Protein AF-X1LI35-F1 (afdb_monomer)

Foldseek 3Di:
DLCVLVVQDPVNLVVCVVVVPPCSVVSVVCVVCVVVNVVVVVVVLVCVLVVLLVVLVVVLVVVCVVPVDDPVVSVVVSCVVSVLVSCVVVPPVVVVVVVVVVVVVVVD

InterPro domains:
  IPR002550 CNNM, transmembrane domain [PF01595] (1-92)
  IPR002550 CNNM, transmembrane domain [PS51846] (1-108)

Secondary structure (DSSP, 8-state):
-HHHHHHS-HHHHHHHHHTT-TTHHHHHHHHHSHHHHHHHHHHHHHHHHHHHHHHHHHHHHHHHHHHT--HHHHHHHHHHHHHHHHHHHH-TTHHHHHHHHHHHHTT-

Solvent-accessible surface area (backbone atoms only — not comparable to full-atom values): 6171 Å² total; per-residue (Å²): 112,64,67,69,68,66,67,55,50,76,66,57,46,52,51,33,45,76,67,68,41,88,62,27,70,55,54,52,59,50,64,72,45,48,70,64,48,50,50,51,52,53,50,51,53,51,50,50,54,54,49,53,50,54,56,46,52,55,54,49,53,55,50,33,69,74,66,71,48,65,64,70,63,52,53,54,52,44,52,54,52,50,52,49,51,49,46,48,74,73,30,81,66,44,57,62,48,50,55,50,51,53,53,57,63,75,70,110

Sequence (108 aa):
MEAAIFSLSRFRVKALISEDKKGARVIEKIKKKPGKTLAAILLANLLVNIGCSSVGALIIIQIIETYSLNTALSFAIEIVIMTSLLLIVGDIDFFPFFRYFFKMIKNK

Radius of gyration: 20.19 Å; Cα contacts (8 Å, |Δi|>4): 34; chains: 1; bounding box: 48×23×48 Å

pLDDT: mean 78.59, std 8.29, range [55.22, 89.5]

Structure (mmCIF, N/CA/C/O backbone):
data_AF-X1LI35-F1
#
_entry.id   AF-X1LI35-F1
#
loop_
_atom_site.group_PDB
_atom_site.id
_atom_site.type_symbol
_atom_site.label_atom_id
_atom_site.label_alt_id
_atom_site.label_comp_id
_atom_site.label_asym_id
_atom_site.label_entity_id
_atom_site.label_seq_id
_atom_site.pdbx_PDB_ins_code
_atom_site.Cartn_x
_atom_site.Cartn_y
_atom_site.Cartn_z
_atom_site.occupancy
_atom_site.B_iso_or_equiv
_atom_site.auth_seq_id
_atom_site.auth_comp_id
_atom_site.auth_asym_id
_atom_site.auth_atom_id
_atom_site.pdbx_PDB_model_num
ATOM 1 N N . MET A 1 1 ? -10.343 5.851 2.729 1.00 59.47 1 MET A N 1
ATOM 2 C CA . MET A 1 1 ? -10.652 4.872 3.807 1.00 59.47 1 MET A CA 1
ATOM 3 C C . MET A 1 1 ? -10.699 5.500 5.209 1.00 59.47 1 MET A C 1
ATOM 5 O O . MET A 1 1 ? -11.728 5.387 5.868 1.00 59.47 1 MET A O 1
ATOM 9 N N . GLU A 1 2 ? -9.654 6.203 5.668 1.00 59.81 2 GLU A N 1
ATOM 10 C CA . GLU A 1 2 ? -9.659 6.876 6.984 1.00 59.81 2 GLU A CA 1
ATOM 11 C C . GLU A 1 2 ? -10.765 7.930 7.105 1.00 59.81 2 GLU A C 1
ATOM 13 O O . GLU A 1 2 ? -11.578 7.852 8.021 1.00 59.81 2 GLU A O 1
ATOM 18 N N . ALA A 1 3 ? -10.883 8.858 6.152 1.00 63.28 3 ALA A N 1
ATOM 19 C CA . ALA A 1 3 ? -11.892 9.921 6.212 1.00 63.28 3 ALA A CA 1
ATOM 20 C C . ALA A 1 3 ? -13.332 9.397 6.405 1.00 63.28 3 ALA A C 1
ATOM 22 O O . ALA A 1 3 ? -14.106 9.983 7.155 1.00 63.28 3 ALA A O 1
ATOM 23 N N . ALA A 1 4 ? -13.693 8.253 5.817 1.00 64.12 4 ALA A N 1
ATOM 24 C CA . ALA A 1 4 ? -15.013 7.641 5.996 1.00 64.12 4 ALA A CA 1
ATOM 25 C C . ALA A 1 4 ? -15.230 7.089 7.422 1.00 64.12 4 ALA A C 1
ATOM 27 O O . ALA A 1 4 ? -16.298 7.260 8.006 1.00 64.12 4 ALA A O 1
ATOM 28 N N . ILE A 1 5 ? -14.205 6.471 8.018 1.00 67.06 5 ILE A N 1
ATOM 29 C CA . ILE A 1 5 ? -14.259 5.930 9.388 1.00 67.06 5 ILE A CA 1
ATOM 30 C C . ILE A 1 5 ? -14.219 7.065 10.427 1.00 67.06 5 ILE A C 1
ATOM 32 O O . ILE A 1 5 ? -14.911 7.014 11.450 1.00 67.06 5 ILE A O 1
ATOM 36 N N . PHE A 1 6 ? -13.432 8.108 10.154 1.00 74.00 6 PHE A N 1
ATOM 37 C CA . PHE A 1 6 ? -13.196 9.234 11.055 1.00 74.00 6 PHE A CA 1
ATOM 38 C C . PHE A 1 6 ? -14.241 10.361 10.937 1.00 74.00 6 PHE A C 1
ATOM 40 O O . PHE A 1 6 ? -14.440 11.075 11.917 1.00 74.00 6 PHE A O 1
ATOM 47 N N . SER A 1 7 ? -14.970 10.479 9.817 1.00 76.62 7 SER A N 1
ATOM 48 C CA . SER A 1 7 ? -16.061 11.465 9.636 1.00 76.62 7 SER A CA 1
ATOM 49 C C . SER A 1 7 ? -17.358 11.111 10.370 1.00 76.62 7 SER A C 1
ATOM 51 O O . SER A 1 7 ? -18.194 11.980 10.621 1.00 76.62 7 SER A O 1
ATOM 53 N N . LEU A 1 8 ? -17.545 9.849 10.770 1.00 75.81 8 LEU A N 1
ATOM 54 C CA . LEU A 1 8 ? -18.666 9.456 11.624 1.00 75.81 8 LEU A CA 1
ATOM 55 C C . LEU A 1 8 ? -18.581 10.202 12.967 1.00 75.81 8 LEU A C 1
ATOM 57 O O . LEU A 1 8 ? -17.531 10.226 13.604 1.00 75.81 8 LEU A O 1
ATOM 61 N N . SER A 1 9 ? -19.682 10.754 13.481 1.00 78.31 9 SER A N 1
ATOM 62 C CA . SER A 1 9 ? -19.704 11.328 14.838 1.00 78.31 9 SER A CA 1
ATOM 63 C C . SER A 1 9 ? -19.763 10.219 15.903 1.00 78.31 9 SER A C 1
ATOM 65 O O . SER A 1 9 ? -20.147 9.082 15.618 1.00 78.31 9 SER A O 1
ATOM 67 N N . ARG A 1 10 ? -19.367 10.495 17.157 1.00 76.12 10 ARG A N 1
ATOM 68 C CA . ARG A 1 10 ? -19.514 9.508 18.256 1.00 76.12 10 ARG A CA 1
ATOM 69 C C . ARG A 1 10 ? -20.983 9.128 18.487 1.00 76.12 10 ARG A C 1
ATOM 71 O O . ARG A 1 10 ? -21.271 7.979 18.804 1.00 76.12 10 ARG A O 1
ATOM 78 N N . PHE A 1 11 ? -21.892 10.078 18.268 1.00 79.94 11 PHE A N 1
ATOM 79 C CA . PHE A 1 11 ? -23.337 9.892 18.393 1.00 79.94 11 PHE A CA 1
ATOM 80 C C . PHE A 1 11 ? -23.879 8.915 17.343 1.00 79.94 11 PHE A C 1
ATOM 82 O O . PHE A 1 11 ? -24.609 7.987 17.675 1.00 79.94 11 PHE A O 1
ATOM 89 N N . ARG A 1 12 ? -23.430 9.054 16.089 1.00 81.56 12 ARG A N 1
ATOM 90 C CA . ARG A 1 12 ? -23.827 8.173 14.983 1.00 81.56 12 ARG A CA 1
ATOM 91 C C . ARG A 1 12 ? -23.315 6.742 15.162 1.00 81.56 12 ARG A C 1
ATOM 93 O O . ARG A 1 12 ? -24.015 5.800 14.823 1.00 81.56 12 ARG A O 1
ATOM 100 N N . VAL A 1 13 ? -22.135 6.569 15.762 1.00 82.75 13 VAL A N 1
ATOM 101 C CA . VAL A 1 13 ? -21.617 5.234 16.116 1.00 82.75 13 VAL A CA 1
ATOM 102 C C . VAL A 1 13 ? -22.443 4.587 17.230 1.00 82.75 13 VAL A C 1
ATOM 104 O O . VAL A 1 13 ? -22.765 3.412 17.116 1.00 82.75 13 VAL A O 1
ATOM 107 N N . LYS A 1 14 ? -22.852 5.340 18.261 1.00 82.94 14 LYS A N 1
ATOM 108 C CA . LYS A 1 14 ? -23.768 4.821 19.293 1.00 82.94 14 LYS A CA 1
ATOM 109 C C . LYS A 1 14 ? -25.129 4.418 18.717 1.00 82.94 14 LYS A C 1
ATOM 111 O O . LYS A 1 14 ? -25.615 3.351 19.070 1.00 82.94 14 LYS A O 1
ATOM 116 N N . ALA A 1 15 ? -25.688 5.214 17.803 1.00 86.00 15 ALA A N 1
ATOM 117 C CA . ALA A 1 15 ? -26.933 4.880 17.107 1.00 86.00 15 ALA A CA 1
ATOM 118 C C . ALA A 1 15 ? -26.814 3.569 16.300 1.00 86.00 15 ALA A C 1
ATOM 120 O O . ALA A 1 15 ? -27.671 2.696 16.385 1.00 86.00 15 ALA A O 1
ATOM 121 N N . LEU A 1 16 ? -25.694 3.370 15.596 1.00 84.50 16 LEU A N 1
ATOM 122 C CA . LEU A 1 16 ? -25.421 2.130 14.857 1.00 84.50 16 LEU A CA 1
ATOM 123 C C . LEU A 1 16 ? -25.284 0.898 15.770 1.00 84.50 16 LEU A C 1
ATOM 125 O O . LEU A 1 16 ? -25.614 -0.209 15.348 1.00 84.50 16 LEU A O 1
ATOM 129 N N . ILE A 1 17 ? -24.798 1.072 17.005 1.00 85.88 17 ILE A N 1
ATOM 130 C CA . ILE A 1 17 ? -24.749 -0.004 18.009 1.00 85.88 17 ILE A CA 1
ATOM 131 C C . ILE A 1 17 ? -26.158 -0.325 18.515 1.00 85.88 17 ILE A C 1
ATOM 133 O O . ILE A 1 17 ? -26.484 -1.500 18.650 1.00 85.88 17 ILE A O 1
ATOM 137 N N . SER A 1 18 ? -26.996 0.688 18.773 1.00 85.25 18 SER A N 1
ATOM 138 C CA . SER A 1 18 ? -28.385 0.469 19.208 1.00 85.25 18 SER A CA 1
ATOM 139 C C . SER A 1 18 ? -29.268 -0.153 18.126 1.00 85.25 18 SER A C 1
ATOM 141 O O . SER A 1 18 ? -30.199 -0.876 18.449 1.00 85.25 18 SER A O 1
ATOM 143 N N . GLU A 1 19 ? -28.958 0.081 16.850 1.00 88.50 19 GLU A N 1
ATOM 144 C CA . GLU A 1 19 ? -29.618 -0.565 15.706 1.00 88.50 19 GLU A CA 1
ATOM 145 C C . GLU A 1 19 ? -29.078 -1.982 15.403 1.00 88.50 19 GLU A C 1
ATOM 147 O O . GLU A 1 19 ? -29.410 -2.556 14.366 1.00 88.50 19 GLU A O 1
ATOM 152 N N . ASP A 1 20 ? -28.197 -2.519 16.260 1.00 83.31 20 ASP A N 1
ATOM 153 C CA . ASP A 1 20 ? -27.493 -3.808 16.125 1.00 83.31 20 ASP A CA 1
ATOM 154 C C . ASP A 1 20 ? -26.902 -4.051 14.720 1.00 83.31 20 ASP A C 1
ATOM 156 O O . ASP A 1 20 ? -26.866 -5.160 14.176 1.00 83.31 20 ASP A O 1
ATOM 160 N N . LYS A 1 21 ? -26.408 -2.973 14.093 1.00 84.56 21 LYS A N 1
ATOM 161 C CA . LYS A 1 21 ? -25.812 -3.035 12.757 1.00 84.56 21 LYS A CA 1
ATOM 162 C C . LYS A 1 21 ? -24.485 -3.790 12.815 1.00 84.56 21 LYS A C 1
ATOM 164 O O . LYS A 1 21 ? -23.592 -3.485 13.616 1.00 84.56 21 LYS A O 1
ATOM 169 N N . LYS A 1 22 ? -24.311 -4.749 11.899 1.00 78.38 22 LYS A N 1
ATOM 170 C CA . LYS A 1 22 ? -23.063 -5.513 11.751 1.00 78.38 22 LYS A CA 1
ATOM 171 C C . LYS A 1 22 ? -21.868 -4.563 11.606 1.00 78.38 22 LYS A C 1
ATOM 173 O O . LYS A 1 22 ? -21.891 -3.638 10.802 1.00 78.38 22 LYS A O 1
ATOM 178 N N . GLY A 1 23 ? -20.822 -4.792 12.401 1.00 78.56 23 GLY A N 1
ATOM 179 C CA . GLY A 1 23 ? -19.599 -3.980 12.391 1.00 78.56 23 GLY A CA 1
ATOM 180 C C . GLY A 1 23 ? -19.626 -2.724 13.275 1.00 78.56 23 GLY A C 1
ATOM 181 O O . GLY A 1 23 ? -18.566 -2.142 13.502 1.00 78.56 23 GLY A O 1
ATOM 182 N N . ALA A 1 24 ? -20.765 -2.338 13.868 1.00 82.31 24 ALA A N 1
ATOM 183 C CA . ALA A 1 24 ? -20.855 -1.138 14.713 1.00 82.31 24 ALA A CA 1
ATOM 184 C C . ALA A 1 24 ? -19.912 -1.182 15.935 1.00 82.31 24 ALA A C 1
ATOM 186 O O . ALA A 1 24 ? -19.219 -0.207 16.231 1.00 82.31 24 ALA A O 1
ATOM 187 N N . ARG A 1 25 ? -19.789 -2.349 16.587 1.00 81.25 25 ARG A N 1
ATOM 188 C CA . ARG A 1 25 ? -18.848 -2.569 17.709 1.00 81.25 25 ARG A CA 1
ATOM 189 C C . ARG A 1 25 ? -17.374 -2.510 17.283 1.00 81.25 25 ARG A C 1
ATOM 191 O O . ARG A 1 25 ? -16.506 -2.179 18.088 1.00 81.25 25 ARG A O 1
ATOM 198 N N . VAL A 1 26 ? -17.072 -2.827 16.022 1.00 83.50 26 VAL A N 1
ATOM 199 C CA . VAL A 1 26 ? -15.708 -2.751 15.470 1.00 83.50 26 VAL A CA 1
ATOM 200 C C . VAL A 1 26 ? -15.318 -1.290 15.252 1.00 83.50 26 VAL A C 1
ATOM 202 O O . VAL A 1 26 ? -14.243 -0.871 15.681 1.00 83.50 26 VAL A O 1
ATOM 205 N N . ILE A 1 27 ? -16.225 -0.490 14.680 1.00 82.56 27 ILE A N 1
ATOM 206 C CA . ILE A 1 27 ? -16.035 0.956 14.486 1.00 82.56 27 ILE A CA 1
ATOM 207 C C . ILE A 1 27 ? -15.844 1.666 15.835 1.00 82.56 27 ILE A C 1
ATOM 209 O O . ILE A 1 27 ? -14.981 2.536 15.964 1.00 82.56 27 ILE A O 1
ATOM 213 N N . GLU A 1 28 ? -16.594 1.271 16.866 1.00 84.56 28 GLU A N 1
ATOM 214 C CA . GLU A 1 28 ? -16.423 1.797 18.223 1.00 84.56 28 GLU A CA 1
ATOM 215 C C . GLU A 1 28 ? -15.021 1.518 18.785 1.00 84.56 28 GLU A C 1
ATOM 217 O O . GLU A 1 28 ? -14.363 2.433 19.289 1.00 84.56 28 GLU A O 1
ATOM 222 N N . LYS A 1 29 ? -14.526 0.278 18.654 1.00 82.88 29 LYS A N 1
ATOM 223 C CA . LYS A 1 29 ? -13.166 -0.091 19.080 1.00 82.88 29 LYS A CA 1
ATOM 224 C C . LYS A 1 29 ? -12.094 0.711 18.342 1.00 82.88 29 LYS A C 1
ATOM 226 O O . LYS A 1 29 ? -11.174 1.205 18.992 1.00 82.88 29 LYS A O 1
ATOM 231 N N . ILE A 1 30 ? -12.236 0.879 17.027 1.00 81.94 30 ILE A N 1
ATOM 232 C CA . ILE A 1 30 ? -11.314 1.661 16.187 1.00 81.94 30 ILE A CA 1
ATOM 233 C C . ILE A 1 30 ? -11.261 3.125 16.651 1.00 81.94 30 ILE A C 1
ATOM 235 O O . ILE A 1 30 ? -10.185 3.687 16.858 1.00 81.94 30 ILE A O 1
ATOM 239 N N . LYS A 1 31 ? -12.416 3.738 16.931 1.00 79.50 31 LYS A N 1
ATOM 240 C CA . LYS A 1 31 ? -12.490 5.141 17.377 1.00 79.50 31 LYS A CA 1
ATOM 241 C C . LYS A 1 31 ? -12.098 5.368 18.833 1.00 79.50 31 LYS A C 1
ATOM 243 O O . LYS A 1 31 ? -11.951 6.517 19.242 1.00 79.50 31 LYS A O 1
ATOM 248 N N . LYS A 1 32 ? -11.917 4.308 19.626 1.00 83.75 32 LYS A N 1
ATOM 249 C CA . LYS A 1 32 ? -11.482 4.410 21.026 1.00 83.75 32 LYS A CA 1
ATOM 250 C C . LYS A 1 32 ? -10.004 4.802 21.144 1.00 83.75 32 LYS A C 1
ATOM 252 O O . LYS A 1 32 ? -9.621 5.408 22.141 1.00 83.75 32 LYS A O 1
ATOM 257 N N . LYS A 1 33 ? -9.177 4.471 20.141 1.00 81.56 33 LYS A N 1
ATOM 258 C CA . LYS A 1 33 ? -7.740 4.812 20.074 1.00 81.56 33 LYS A CA 1
ATOM 259 C C . LYS A 1 33 ? -7.349 5.298 18.666 1.00 81.56 33 LYS A C 1
ATOM 261 O O . LYS A 1 33 ? -6.514 4.670 18.015 1.00 81.56 33 LYS A O 1
ATOM 266 N N . PRO A 1 34 ? -7.910 6.436 18.222 1.00 76.88 34 PRO A N 1
ATOM 267 C CA . PRO A 1 34 ? -7.810 6.913 16.845 1.00 76.88 34 PRO A CA 1
ATOM 268 C C . PRO A 1 34 ? -6.360 7.066 16.369 1.00 76.88 34 PRO A C 1
ATOM 270 O O . PRO A 1 34 ? -6.027 6.593 15.292 1.00 76.88 34 PRO A O 1
ATOM 273 N N . GLY A 1 35 ? -5.474 7.626 17.203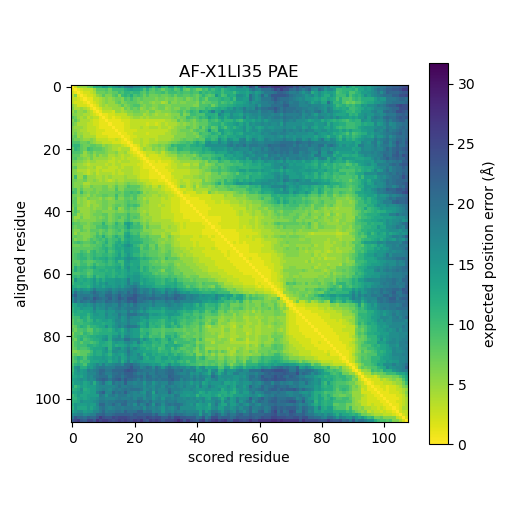 1.00 82.31 35 GLY A N 1
ATOM 274 C CA . GLY A 1 35 ? -4.068 7.832 16.838 1.00 82.31 35 GLY A CA 1
ATOM 275 C C . GLY A 1 35 ? -3.278 6.539 16.614 1.00 82.31 35 GLY A C 1
ATOM 276 O O . GLY A 1 35 ? -2.456 6.478 15.708 1.00 82.31 35 GLY A O 1
ATOM 277 N N . LYS A 1 36 ? -3.557 5.474 17.382 1.00 84.00 36 LYS A N 1
ATOM 278 C CA . LYS A 1 36 ? -2.886 4.177 17.183 1.00 84.00 36 LYS A CA 1
ATOM 279 C C . LYS A 1 36 ? -3.376 3.482 15.918 1.00 84.00 36 LYS A C 1
ATOM 281 O O . LYS A 1 36 ? -2.586 2.845 15.234 1.00 84.00 36 LYS A O 1
ATOM 286 N N . THR A 1 37 ? -4.665 3.604 15.612 1.00 83.56 37 THR A N 1
ATOM 287 C CA . THR A 1 37 ? -5.227 3.032 14.386 1.00 83.56 37 THR A CA 1
ATOM 288 C C . THR A 1 37 ? -4.754 3.782 13.147 1.00 83.56 37 THR A 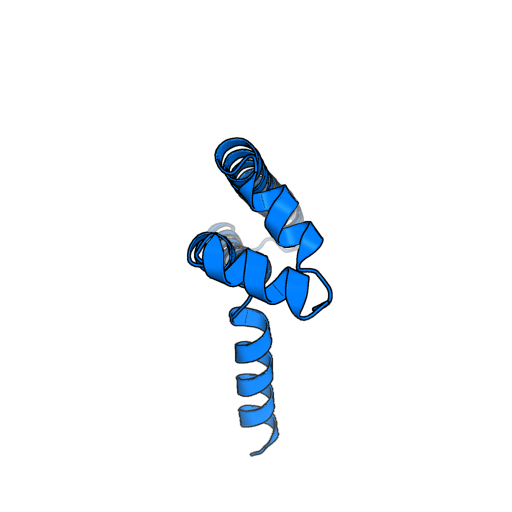C 1
ATOM 290 O O . THR A 1 37 ? -4.357 3.131 12.190 1.00 83.56 37 THR A O 1
ATOM 293 N N . LEU A 1 38 ? -4.718 5.117 13.195 1.00 82.44 38 LEU A N 1
ATOM 294 C CA . LEU A 1 38 ? -4.181 5.952 12.120 1.00 82.44 38 LEU A CA 1
ATOM 295 C C . LEU A 1 38 ? -2.718 5.591 11.829 1.00 82.44 38 LEU A C 1
ATOM 297 O O . LEU A 1 38 ? -2.354 5.281 10.703 1.00 82.44 38 LEU A O 1
ATOM 301 N N . ALA A 1 39 ? -1.888 5.518 12.875 1.00 84.44 39 ALA A N 1
ATOM 302 C CA . ALA A 1 39 ? -0.491 5.117 12.739 1.00 84.44 39 ALA A CA 1
ATOM 303 C C . ALA A 1 39 ? -0.342 3.718 12.116 1.00 84.44 39 ALA A C 1
ATOM 305 O O . ALA A 1 39 ? 0.503 3.523 11.251 1.00 84.44 39 ALA A O 1
ATOM 306 N N . ALA A 1 40 ? -1.177 2.752 12.512 1.00 86.25 40 ALA A N 1
ATOM 307 C CA . ALA A 1 40 ? -1.153 1.409 11.937 1.00 86.25 40 ALA A CA 1
ATOM 308 C C . ALA A 1 40 ? -1.569 1.386 10.455 1.00 86.25 40 ALA A C 1
ATOM 310 O O . ALA A 1 40 ? -0.938 0.688 9.666 1.00 86.25 40 ALA A O 1
ATOM 311 N N . ILE A 1 41 ? -2.595 2.154 10.068 1.00 83.62 41 ILE A N 1
ATOM 312 C CA . ILE A 1 41 ? -3.039 2.269 8.669 1.00 83.62 41 ILE A CA 1
ATOM 313 C C . ILE A 1 41 ? -1.950 2.931 7.819 1.00 83.62 41 ILE A C 1
ATOM 315 O O . ILE A 1 41 ? -1.610 2.415 6.756 1.00 83.62 41 ILE A O 1
ATOM 319 N N . LEU A 1 42 ? -1.359 4.026 8.303 1.00 82.38 42 LEU A N 1
ATOM 320 C CA . LEU A 1 42 ? -0.268 4.726 7.622 1.00 82.38 42 LEU A CA 1
ATOM 321 C C . LEU A 1 42 ? 0.968 3.834 7.455 1.00 82.38 42 LEU A C 1
ATOM 323 O O . LEU A 1 42 ? 1.546 3.789 6.372 1.00 82.38 42 LEU A O 1
ATOM 327 N N . LEU A 1 43 ? 1.342 3.083 8.495 1.00 87.25 43 LEU A N 1
ATOM 328 C CA . LEU A 1 43 ? 2.439 2.115 8.427 1.00 87.25 43 LEU A CA 1
ATOM 329 C C . LEU A 1 43 ? 2.149 0.994 7.427 1.00 87.25 43 LEU A C 1
ATOM 331 O O . LEU A 1 43 ? 3.025 0.646 6.643 1.00 87.25 43 LEU A O 1
ATOM 335 N N . ALA A 1 44 ? 0.932 0.448 7.425 1.00 85.19 44 ALA A N 1
ATOM 336 C CA . ALA A 1 44 ? 0.540 -0.582 6.470 1.00 85.19 44 ALA A CA 1
ATOM 337 C C . ALA A 1 44 ? 0.588 -0.060 5.026 1.00 85.19 44 ALA A C 1
ATOM 339 O O . ALA A 1 44 ? 1.126 -0.737 4.154 1.00 85.19 44 ALA A O 1
ATOM 340 N N . ASN A 1 45 ? 0.099 1.158 4.785 1.00 80.81 45 ASN A N 1
ATOM 341 C CA . ASN A 1 45 ? 0.141 1.790 3.467 1.00 80.81 45 ASN A CA 1
ATOM 342 C C . ASN A 1 45 ? 1.584 2.024 2.995 1.00 80.81 45 ASN A C 1
ATOM 344 O O . ASN A 1 45 ? 1.929 1.738 1.852 1.00 80.81 45 ASN A O 1
ATOM 348 N N . LEU A 1 46 ? 2.454 2.485 3.898 1.00 86.12 46 LEU A N 1
ATOM 349 C CA . LEU A 1 46 ? 3.870 2.671 3.599 1.00 86.12 46 LEU A CA 1
ATOM 350 C C . LEU A 1 46 ? 4.563 1.339 3.273 1.00 86.12 46 LEU A C 1
ATOM 352 O O . LEU A 1 46 ? 5.277 1.248 2.277 1.00 86.12 46 LEU A O 1
ATOM 356 N N . LEU A 1 47 ? 4.336 0.305 4.089 1.00 89.25 47 LEU A N 1
ATOM 357 C CA . LEU A 1 47 ? 4.938 -1.017 3.903 1.00 89.25 47 LEU A CA 1
ATOM 358 C C . LEU A 1 47 ? 4.513 -1.663 2.585 1.00 89.25 47 LEU A C 1
ATOM 360 O O . LEU A 1 47 ? 5.365 -2.173 1.862 1.00 89.25 47 LEU A O 1
ATOM 364 N N . VAL A 1 48 ? 3.219 -1.624 2.258 1.00 85.12 48 VAL A N 1
ATOM 365 C CA . VAL A 1 48 ? 2.707 -2.177 0.998 1.00 85.12 48 VAL A CA 1
ATOM 366 C C . VAL A 1 48 ? 3.284 -1.416 -0.197 1.00 85.12 48 VAL A C 1
ATOM 368 O O . VAL A 1 48 ? 3.775 -2.055 -1.123 1.00 85.12 48 VAL A O 1
ATOM 371 N N . ASN A 1 49 ? 3.322 -0.078 -0.157 1.00 84.38 49 ASN A N 1
ATOM 372 C CA . ASN A 1 49 ? 3.873 0.725 -1.254 1.00 84.38 49 ASN A CA 1
ATOM 373 C C . ASN A 1 49 ? 5.348 0.407 -1.525 1.00 84.38 49 ASN A C 1
ATOM 375 O O . ASN A 1 49 ? 5.727 0.160 -2.672 1.00 84.38 49 ASN A O 1
ATOM 379 N N . ILE A 1 50 ? 6.181 0.374 -0.481 1.00 88.56 50 ILE A N 1
ATOM 380 C CA . ILE A 1 50 ? 7.612 0.060 -0.619 1.00 88.56 50 ILE A CA 1
ATOM 381 C C . ILE A 1 50 ? 7.802 -1.402 -1.044 1.00 88.56 50 ILE A C 1
ATOM 383 O O . ILE A 1 50 ? 8.630 -1.698 -1.907 1.00 88.56 50 ILE A O 1
ATOM 387 N N . GLY A 1 51 ? 7.020 -2.321 -0.475 1.00 89.50 51 GLY A N 1
ATOM 388 C CA . GLY A 1 51 ? 7.084 -3.744 -0.795 1.00 89.50 51 GLY A CA 1
ATOM 389 C C . GLY A 1 51 ? 6.755 -4.019 -2.261 1.00 89.50 51 GLY A C 1
ATOM 390 O O . GLY A 1 51 ? 7.563 -4.607 -2.972 1.00 89.50 51 GLY A O 1
ATOM 391 N N . CYS A 1 52 ? 5.611 -3.534 -2.744 1.00 85.81 52 CYS A N 1
ATOM 392 C CA . CYS A 1 52 ? 5.219 -3.690 -4.144 1.00 85.81 52 CYS A CA 1
ATOM 393 C C . CYS A 1 52 ? 6.213 -3.027 -5.104 1.00 85.81 52 CYS A C 1
ATOM 395 O O . CYS A 1 52 ? 6.563 -3.642 -6.107 1.00 85.81 52 CYS A O 1
ATOM 397 N N . SER A 1 53 ? 6.708 -1.827 -4.784 1.00 85.56 53 SER A N 1
ATOM 398 C CA . SER A 1 53 ? 7.658 -1.123 -5.657 1.00 85.56 53 SER A CA 1
ATOM 399 C C . SER A 1 53 ? 9.009 -1.839 -5.730 1.00 85.56 53 SER A C 1
ATOM 401 O O . SER A 1 53 ? 9.563 -1.999 -6.808 1.00 85.56 53 SER A O 1
ATOM 403 N N . SER A 1 54 ? 9.531 -2.329 -4.602 1.00 89.31 54 SER A N 1
ATOM 404 C CA . SER A 1 54 ? 10.811 -3.053 -4.584 1.00 89.31 54 SER A CA 1
ATOM 405 C C . SER A 1 54 ? 10.729 -4.402 -5.299 1.00 89.31 54 SER A C 1
ATOM 407 O O . SER A 1 54 ? 11.617 -4.736 -6.080 1.00 89.31 54 SER A O 1
ATOM 409 N N . VAL A 1 55 ? 9.651 -5.163 -5.086 1.00 89.44 55 VAL A N 1
ATOM 410 C CA . VAL A 1 55 ? 9.420 -6.427 -5.801 1.00 89.44 55 VAL A CA 1
ATOM 411 C C . VAL A 1 55 ? 9.204 -6.175 -7.294 1.00 89.44 55 VAL A C 1
ATOM 413 O O . VAL A 1 55 ? 9.756 -6.898 -8.120 1.00 89.44 55 VAL A O 1
ATOM 416 N N . GLY A 1 56 ? 8.449 -5.131 -7.643 1.00 86.19 56 GLY A N 1
ATOM 417 C CA . GLY A 1 56 ? 8.252 -4.679 -9.017 1.00 86.19 56 GLY A CA 1
ATOM 418 C C . GLY A 1 56 ? 9.562 -4.406 -9.738 1.00 86.19 56 GLY A C 1
ATOM 419 O O . GLY A 1 56 ? 9.823 -5.011 -10.778 1.00 86.19 56 GLY A O 1
ATOM 420 N N . ALA A 1 57 ? 10.416 -3.588 -9.127 1.00 85.25 57 ALA A N 1
ATOM 421 C CA . ALA A 1 57 ? 11.713 -3.234 -9.681 1.00 85.25 57 ALA A CA 1
ATOM 422 C C . ALA A 1 57 ? 12.581 -4.474 -9.935 1.00 85.25 57 ALA A C 1
ATOM 424 O O . ALA A 1 57 ? 13.164 -4.611 -11.009 1.00 85.25 57 ALA A O 1
ATOM 425 N N . LEU A 1 58 ? 12.622 -5.424 -8.991 1.00 88.56 58 LEU A N 1
ATOM 426 C CA . LEU A 1 58 ? 13.379 -6.672 -9.156 1.00 88.56 58 LEU A CA 1
ATOM 427 C C . LEU A 1 58 ? 12.879 -7.510 -10.340 1.00 88.56 58 LEU A C 1
ATOM 429 O O . LEU A 1 58 ? 13.689 -8.050 -11.092 1.00 88.56 58 LEU A O 1
ATOM 433 N N . ILE A 1 59 ? 11.560 -7.602 -10.525 1.00 87.19 59 ILE A N 1
ATOM 434 C CA . ILE A 1 59 ? 10.961 -8.328 -11.652 1.00 87.19 59 ILE A CA 1
ATOM 435 C C . ILE A 1 59 ? 11.309 -7.639 -12.977 1.00 87.19 5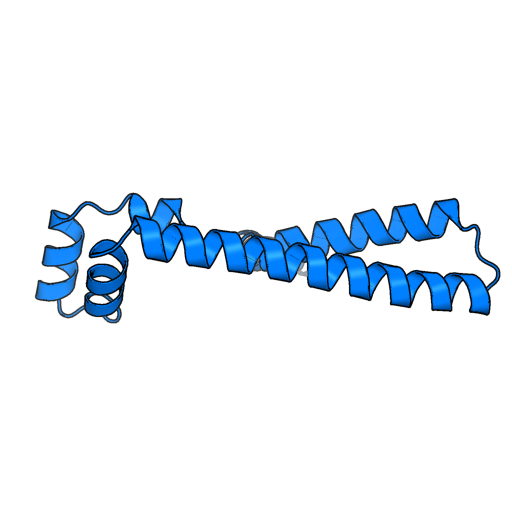9 ILE A C 1
ATOM 437 O O . ILE A 1 59 ? 11.698 -8.308 -13.934 1.00 87.19 59 ILE A O 1
ATOM 441 N N . ILE A 1 60 ? 11.209 -6.308 -13.045 1.00 81.81 60 ILE A N 1
ATOM 442 C CA . ILE A 1 60 ? 11.540 -5.555 -14.261 1.00 81.81 60 ILE A CA 1
ATOM 443 C C . ILE A 1 60 ? 13.016 -5.694 -14.627 1.00 81.81 60 ILE A C 1
ATOM 445 O O . ILE A 1 60 ? 13.312 -5.904 -15.801 1.00 81.81 60 ILE A O 1
ATOM 449 N N . ILE A 1 61 ? 13.933 -5.634 -13.658 1.00 84.25 61 ILE A N 1
ATOM 450 C CA . ILE A 1 61 ? 15.371 -5.805 -13.916 1.00 84.25 61 ILE A CA 1
ATOM 451 C C . ILE A 1 61 ? 15.638 -7.155 -14.597 1.00 84.25 61 ILE A C 1
ATOM 453 O O . ILE A 1 61 ? 16.295 -7.192 -15.635 1.00 84.25 61 ILE A O 1
ATOM 457 N N . GLN A 1 62 ? 15.043 -8.240 -14.093 1.00 84.88 62 GLN A N 1
ATOM 458 C CA . GLN A 1 62 ? 15.188 -9.574 -14.691 1.00 84.88 62 GLN A CA 1
ATOM 459 C C . GLN A 1 62 ? 14.635 -9.640 -16.124 1.00 84.88 62 GLN A C 1
ATOM 461 O O . GLN A 1 62 ? 15.218 -10.284 -17.000 1.00 84.88 62 GLN A O 1
ATOM 466 N N . ILE A 1 63 ? 13.517 -8.958 -16.392 1.00 81.00 63 ILE A N 1
ATOM 467 C CA . ILE A 1 63 ? 12.920 -8.893 -17.733 1.00 81.00 63 ILE A CA 1
ATOM 468 C C . ILE A 1 63 ? 13.811 -8.083 -18.686 1.00 81.00 63 ILE A C 1
ATOM 470 O O . ILE A 1 63 ? 14.033 -8.508 -19.819 1.00 81.00 63 ILE A O 1
ATOM 474 N N . ILE A 1 64 ? 14.352 -6.946 -18.242 1.00 78.94 64 ILE A N 1
ATOM 475 C CA . ILE A 1 64 ? 15.252 -6.108 -19.047 1.00 78.94 64 ILE A CA 1
ATOM 476 C C . ILE A 1 64 ? 16.493 -6.903 -19.459 1.00 78.94 64 ILE A C 1
ATOM 478 O O . ILE A 1 64 ? 16.841 -6.900 -20.640 1.0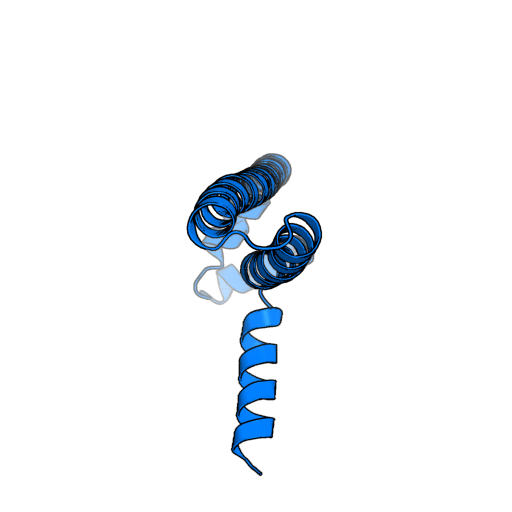0 78.94 64 ILE A O 1
ATOM 482 N N . GLU A 1 65 ? 17.121 -7.603 -18.509 1.00 77.00 65 GLU A N 1
ATOM 483 C CA . GLU A 1 65 ? 18.300 -8.439 -18.764 1.00 77.00 65 GLU A CA 1
ATOM 484 C C . GLU A 1 65 ? 17.995 -9.566 -19.759 1.00 77.00 65 GLU A C 1
ATOM 486 O O . GLU A 1 65 ? 18.774 -9.808 -20.678 1.00 77.00 65 GLU A O 1
ATOM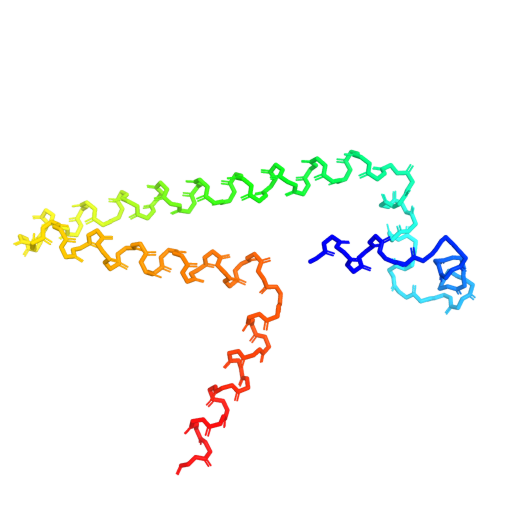 491 N N . THR A 1 66 ? 16.831 -10.211 -19.631 1.00 80.31 66 THR A N 1
ATOM 492 C CA . THR A 1 66 ? 16.446 -11.346 -20.487 1.00 80.31 66 THR A CA 1
ATOM 493 C C . THR A 1 66 ? 16.131 -10.924 -21.925 1.00 80.31 66 THR A C 1
ATOM 495 O O . THR A 1 66 ? 16.477 -11.632 -22.868 1.00 80.31 66 THR A O 1
ATOM 498 N N . TYR A 1 67 ? 15.477 -9.776 -22.117 1.00 79.62 67 TYR A N 1
ATOM 499 C CA . TYR A 1 67 ? 14.979 -9.341 -23.429 1.00 79.62 67 TYR A CA 1
ATOM 500 C C . TYR A 1 67 ? 15.821 -8.232 -24.080 1.00 79.62 67 TYR A C 1
ATOM 502 O O . TYR A 1 67 ? 15.454 -7.752 -25.152 1.00 79.62 67 TYR A O 1
ATOM 510 N N . SER A 1 68 ? 16.938 -7.819 -23.459 1.00 77.38 68 SER A N 1
ATOM 511 C CA . SER A 1 68 ? 17.794 -6.711 -23.930 1.00 77.38 68 SER A CA 1
ATOM 512 C C . SER A 1 68 ? 16.992 -5.443 -24.264 1.00 77.38 68 SER A C 1
ATOM 514 O O . SER A 1 68 ? 17.262 -4.742 -25.242 1.00 77.38 68 SER A O 1
ATOM 516 N N . LEU A 1 69 ? 15.949 -5.174 -23.474 1.00 74.06 69 LEU A N 1
ATOM 517 C CA . LEU A 1 69 ? 15.052 -4.045 -23.700 1.00 74.06 69 LEU A CA 1
ATOM 518 C C . LEU A 1 69 ? 15.725 -2.733 -23.308 1.00 74.06 69 LEU A C 1
ATOM 520 O O . LEU A 1 69 ? 16.597 -2.685 -22.441 1.00 74.06 69 LEU A O 1
ATOM 524 N N . ASN A 1 70 ? 15.260 -1.635 -23.906 1.00 80.75 70 ASN A N 1
ATOM 525 C CA . ASN A 1 70 ? 15.673 -0.307 -23.480 1.00 80.75 70 ASN A CA 1
ATOM 526 C C . ASN A 1 70 ? 15.284 -0.103 -22.005 1.00 80.75 70 ASN A C 1
ATOM 528 O O . ASN A 1 70 ? 14.099 -0.095 -21.646 1.00 80.75 70 ASN A O 1
ATOM 532 N N . THR A 1 71 ? 16.303 0.061 -21.162 1.00 76.88 71 THR A N 1
ATOM 533 C CA . THR A 1 71 ? 16.183 0.199 -19.711 1.00 76.88 71 THR A CA 1
ATOM 534 C C . THR A 1 71 ? 15.235 1.338 -19.338 1.00 76.88 71 THR A C 1
ATOM 536 O O . THR A 1 71 ? 14.346 1.153 -18.511 1.00 76.88 71 THR A O 1
ATOM 539 N N . ALA A 1 72 ? 15.338 2.488 -20.013 1.00 79.06 72 ALA A N 1
ATOM 540 C CA . ALA A 1 72 ? 14.518 3.661 -19.714 1.00 79.06 72 ALA A CA 1
ATOM 541 C C . ALA A 1 72 ? 13.025 3.428 -20.000 1.00 79.06 72 ALA A C 1
ATOM 543 O O . ALA A 1 72 ? 12.170 3.832 -19.214 1.00 79.06 72 ALA A O 1
ATOM 544 N N . LEU A 1 73 ? 12.706 2.740 -21.102 1.00 79.50 73 LEU A N 1
ATOM 545 C CA . LEU A 1 73 ? 11.319 2.443 -21.472 1.00 79.50 73 LEU A CA 1
ATOM 546 C C . LEU A 1 73 ? 10.681 1.447 -20.491 1.00 79.50 73 LEU A C 1
ATOM 548 O O . LEU A 1 73 ? 9.514 1.578 -20.132 1.00 79.50 73 LEU A O 1
AT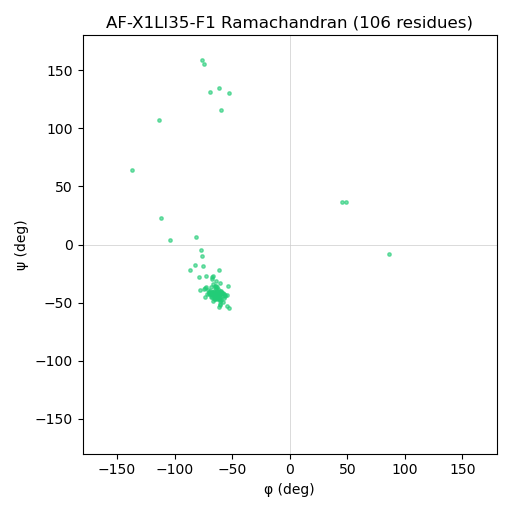OM 552 N N . SER A 1 74 ? 11.470 0.482 -20.022 1.00 76.38 74 SER A N 1
ATOM 553 C CA . SER A 1 74 ? 11.021 -0.555 -19.091 1.00 76.38 74 SER A CA 1
ATOM 554 C C . SER A 1 74 ? 10.740 0.009 -17.694 1.00 76.38 74 SER A C 1
ATOM 556 O O . SER A 1 74 ? 9.697 -0.295 -17.120 1.00 76.38 74 SER A O 1
ATOM 558 N N . PHE A 1 75 ? 11.595 0.909 -17.194 1.00 80.12 75 PHE A N 1
ATOM 559 C CA . PHE A 1 75 ? 11.329 1.652 -15.956 1.00 80.12 75 PHE A CA 1
ATOM 560 C C . PHE A 1 75 ? 10.093 2.554 -16.073 1.00 80.12 75 PHE A C 1
ATOM 562 O O . PHE A 1 75 ? 9.291 2.628 -15.148 1.00 80.12 75 PHE A O 1
ATOM 569 N N . ALA A 1 76 ? 9.883 3.219 -17.213 1.00 83.81 76 ALA A N 1
ATOM 570 C CA . ALA A 1 76 ? 8.682 4.034 -17.409 1.00 83.81 76 ALA A CA 1
ATOM 571 C C . ALA A 1 76 ? 7.397 3.187 -17.346 1.00 83.81 76 ALA A C 1
ATOM 573 O O . ALA A 1 76 ? 6.423 3.578 -16.701 1.00 83.81 76 ALA A O 1
ATOM 574 N N . ILE A 1 77 ? 7.406 2.007 -17.972 1.00 82.50 77 ILE A N 1
A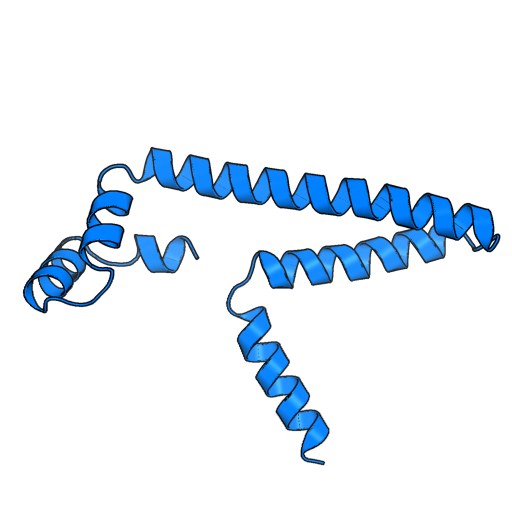TOM 575 C CA . ILE A 1 77 ? 6.280 1.065 -17.944 1.00 82.50 77 ILE A CA 1
ATOM 576 C C . ILE A 1 77 ? 6.061 0.515 -16.531 1.00 82.50 77 ILE A C 1
ATOM 578 O O . ILE A 1 77 ? 4.915 0.462 -16.083 1.00 82.50 77 ILE A O 1
ATOM 582 N N . GLU A 1 78 ? 7.128 0.166 -15.805 1.00 82.44 78 GLU A N 1
ATOM 583 C CA . GLU A 1 78 ? 7.038 -0.213 -14.392 1.00 82.44 78 GLU A CA 1
ATOM 584 C C . GLU A 1 78 ? 6.309 0.854 -13.591 1.00 82.44 78 GLU A C 1
ATOM 586 O O . GLU A 1 78 ? 5.338 0.541 -12.909 1.00 82.44 78 GLU A O 1
ATOM 591 N N . ILE A 1 79 ? 6.779 2.102 -13.660 1.00 84.94 79 ILE A N 1
ATOM 592 C CA . ILE A 1 79 ? 6.240 3.197 -12.855 1.00 84.94 79 ILE A CA 1
ATOM 593 C C . ILE A 1 79 ? 4.744 3.341 -13.126 1.00 84.94 79 ILE A C 1
ATOM 595 O O . ILE A 1 79 ? 3.965 3.476 -12.184 1.00 84.94 79 ILE A O 1
ATOM 599 N N . VAL A 1 80 ? 4.320 3.250 -14.388 1.00 86.25 80 VAL A N 1
ATOM 600 C CA . VAL A 1 80 ? 2.901 3.312 -14.762 1.00 86.25 80 VAL A CA 1
ATOM 601 C C . VAL A 1 80 ? 2.115 2.124 -14.196 1.00 86.25 80 VAL A C 1
ATOM 603 O O . VAL A 1 80 ? 1.048 2.327 -13.613 1.00 86.25 80 VAL A O 1
ATOM 606 N N . ILE A 1 81 ? 2.627 0.896 -14.321 1.00 83.88 81 ILE A N 1
ATOM 607 C CA . ILE A 1 81 ? 1.957 -0.320 -13.830 1.00 83.88 81 ILE 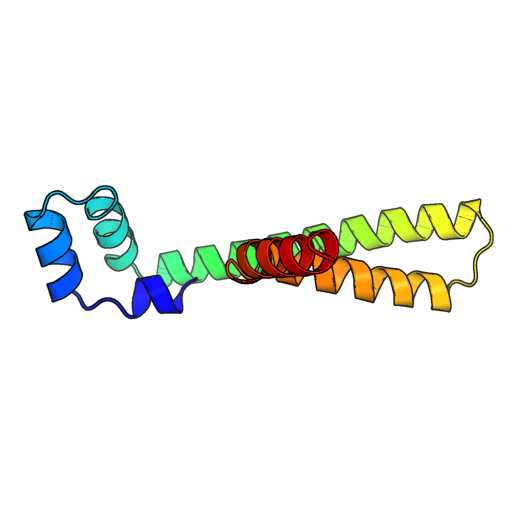A CA 1
ATOM 608 C C . ILE A 1 81 ? 1.875 -0.320 -12.301 1.00 83.88 81 ILE A C 1
ATOM 610 O O . ILE A 1 81 ? 0.799 -0.537 -11.746 1.00 83.88 81 ILE A O 1
ATOM 614 N N . MET A 1 82 ? 2.983 -0.040 -11.616 1.00 82.81 82 MET A N 1
ATOM 615 C CA . MET A 1 82 ? 3.064 -0.011 -10.158 1.00 82.81 82 MET A CA 1
ATOM 616 C C . MET A 1 82 ? 2.221 1.119 -9.587 1.00 82.81 82 MET A C 1
ATOM 618 O O . MET A 1 82 ? 1.407 0.862 -8.709 1.00 82.81 82 MET A O 1
ATOM 622 N N . THR A 1 83 ? 2.306 2.336 -10.129 1.00 84.19 83 THR A N 1
ATOM 623 C CA . THR A 1 83 ? 1.441 3.443 -9.685 1.00 84.19 83 THR A CA 1
ATOM 624 C C . THR A 1 83 ? -0.032 3.093 -9.875 1.00 84.19 83 THR A C 1
ATOM 626 O O . THR A 1 83 ? -0.834 3.329 -8.975 1.00 84.19 83 THR A O 1
ATOM 629 N N . SER A 1 84 ? -0.390 2.466 -11.001 1.00 79.50 84 SER A N 1
ATOM 630 C CA . SER A 1 84 ? -1.759 1.996 -11.225 1.00 79.50 84 SER A CA 1
ATOM 631 C C . SER A 1 84 ? -2.170 0.982 -10.159 1.00 79.50 84 SER A C 1
ATOM 633 O O . SER A 1 84 ? -3.182 1.200 -9.504 1.00 79.50 84 SER A O 1
ATOM 635 N N . LEU A 1 85 ? -1.372 -0.069 -9.922 1.00 77.00 85 LEU A N 1
ATOM 636 C CA . LEU A 1 85 ? -1.619 -1.092 -8.895 1.00 77.00 85 LEU A CA 1
ATOM 637 C C . LEU A 1 85 ? -1.765 -0.495 -7.491 1.00 77.00 85 LEU A C 1
ATOM 639 O O . LEU A 1 85 ? -2.687 -0.866 -6.766 1.00 77.00 85 LEU A O 1
ATOM 643 N N . LEU A 1 86 ? -0.895 0.445 -7.120 1.00 77.44 86 LEU A N 1
ATOM 644 C CA . LEU A 1 86 ? -0.954 1.129 -5.830 1.00 77.44 86 LEU A CA 1
ATOM 645 C C . LEU A 1 86 ? -2.237 1.952 -5.683 1.00 77.44 86 LEU A C 1
ATOM 647 O O . LEU A 1 86 ? -2.836 1.935 -4.611 1.00 77.44 86 LEU A O 1
ATOM 651 N N . LEU A 1 87 ? -2.710 2.608 -6.747 1.00 77.31 87 LEU A N 1
ATOM 652 C CA . LEU A 1 87 ? -4.011 3.284 -6.742 1.00 77.31 87 LEU A CA 1
ATOM 653 C C . LEU A 1 87 ? -5.172 2.289 -6.595 1.00 77.31 87 LEU A C 1
ATOM 655 O O . LEU A 1 87 ? -6.120 2.584 -5.877 1.00 77.31 87 LEU A O 1
ATOM 659 N N . ILE A 1 88 ? -5.092 1.093 -7.194 1.00 71.69 88 ILE A N 1
ATO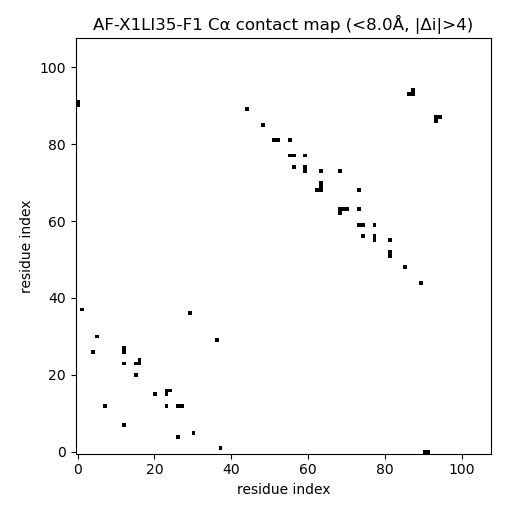M 660 C CA . ILE A 1 88 ? -6.127 0.051 -7.022 1.00 71.69 88 ILE A CA 1
ATOM 661 C C . ILE A 1 88 ? -6.194 -0.435 -5.571 1.00 71.69 88 ILE A C 1
ATOM 663 O O . ILE A 1 88 ? -7.278 -0.638 -5.028 1.00 71.69 88 ILE A O 1
ATOM 667 N N . VAL A 1 89 ? -5.035 -0.680 -4.958 1.00 71.00 89 VAL A N 1
ATOM 668 C CA . VAL A 1 89 ? -4.943 -1.243 -3.603 1.00 71.00 89 VAL A CA 1
ATOM 669 C C . VAL A 1 89 ? -5.226 -0.180 -2.541 1.00 71.00 89 VAL A C 1
ATOM 671 O O . VAL A 1 89 ? -5.885 -0.466 -1.541 1.00 71.00 89 VAL A O 1
ATOM 674 N N . GLY A 1 90 ? -4.732 1.040 -2.752 1.00 65.44 90 GLY A N 1
ATOM 675 C CA . GLY A 1 90 ? -4.884 2.165 -1.835 1.00 65.44 90 GLY A CA 1
ATOM 676 C C . GLY A 1 90 ? -6.253 2.840 -1.907 1.00 65.44 90 GLY A C 1
ATOM 677 O O . GLY A 1 90 ? -6.716 3.376 -0.895 1.00 65.44 90 GLY A O 1
ATOM 678 N N . ASP A 1 91 ? -6.921 2.788 -3.064 1.00 63.06 91 ASP A N 1
ATOM 679 C CA . ASP A 1 91 ? -8.204 3.446 -3.283 1.00 63.06 91 ASP A CA 1
ATOM 680 C C . ASP A 1 91 ? -9.342 2.438 -3.508 1.00 63.06 91 ASP A C 1
ATOM 682 O O . ASP A 1 91 ? -9.484 1.806 -4.556 1.00 63.06 91 ASP A O 1
ATOM 686 N N . ILE A 1 92 ? -10.202 2.304 -2.495 1.00 56.00 92 ILE A N 1
ATOM 687 C CA . ILE A 1 92 ? -11.384 1.427 -2.517 1.00 56.00 92 ILE A CA 1
ATOM 688 C C . ILE A 1 92 ? -12.373 1.821 -3.622 1.00 56.00 92 ILE A C 1
ATOM 690 O O . ILE A 1 92 ? -13.147 0.970 -4.057 1.00 56.00 92 ILE A O 1
ATOM 694 N N . ASP A 1 93 ? -12.326 3.063 -4.110 1.00 58.12 93 ASP A N 1
ATOM 695 C CA . ASP A 1 93 ? -13.204 3.551 -5.176 1.00 58.12 93 ASP A CA 1
ATOM 696 C C . ASP A 1 93 ? -12.713 3.167 -6.585 1.00 58.12 93 ASP A C 1
ATOM 698 O O . ASP A 1 93 ? -13.515 3.111 -7.525 1.00 58.12 93 ASP A O 1
ATOM 702 N N . PHE A 1 94 ? -11.436 2.791 -6.743 1.00 62.25 94 PHE A N 1
ATOM 703 C CA . PHE A 1 94 ? -10.894 2.370 -8.037 1.00 62.25 94 PHE A CA 1
ATOM 704 C C . PHE A 1 94 ? -11.510 1.045 -8.514 1.00 62.25 94 PHE A C 1
ATOM 706 O O . PHE A 1 94 ? -11.864 0.902 -9.685 1.00 62.25 94 PHE A O 1
ATOM 713 N N . PHE A 1 95 ? -11.702 0.070 -7.617 1.00 58.81 95 PHE A N 1
ATOM 714 C CA . PHE A 1 95 ? -12.218 -1.256 -7.984 1.00 58.81 95 PHE A CA 1
ATOM 715 C C . PHE A 1 95 ? -13.697 -1.241 -8.454 1.00 58.81 95 PHE A C 1
ATOM 717 O O . PHE A 1 95 ? -13.998 -1.827 -9.502 1.00 58.81 95 PHE A O 1
ATOM 724 N N . PRO A 1 96 ? -14.639 -0.546 -7.779 1.00 62.56 96 PRO A N 1
ATOM 725 C CA . PRO A 1 96 ? -15.998 -0.333 -8.280 1.00 62.56 96 PRO A CA 1
ATOM 726 C C . PRO A 1 96 ? -16.047 0.480 -9.581 1.00 62.56 96 PRO A C 1
ATOM 728 O O . PRO A 1 96 ? -16.818 0.127 -10.477 1.00 62.56 96 PRO A O 1
ATOM 731 N N . PHE A 1 97 ? -15.225 1.529 -9.712 1.00 67.50 97 PHE A N 1
ATOM 732 C CA . PHE A 1 97 ? -15.156 2.366 -10.914 1.00 67.50 97 PHE A CA 1
ATOM 733 C C . PHE A 1 97 ? -14.647 1.586 -12.132 1.00 67.50 97 PHE A C 1
ATOM 735 O O . PHE A 1 97 ? -15.283 1.604 -13.186 1.00 67.50 97 PHE A O 1
ATOM 742 N N . PHE A 1 98 ? -13.563 0.821 -11.979 1.00 66.31 98 PHE A N 1
ATOM 743 C CA . PHE A 1 98 ? -13.019 -0.033 -13.036 1.00 66.31 98 PHE A CA 1
ATOM 744 C C . PHE A 1 98 ? -14.044 -1.073 -13.502 1.00 66.31 98 PHE A C 1
ATOM 746 O O . PHE A 1 98 ? -14.220 -1.292 -14.701 1.00 66.31 98 PHE A O 1
ATOM 753 N N . ARG A 1 99 ? -14.806 -1.659 -12.564 1.00 67.06 99 ARG A N 1
ATOM 754 C CA . ARG A 1 99 ? -15.900 -2.583 -12.894 1.00 67.06 99 ARG A CA 1
ATOM 755 C C . ARG A 1 99 ? -17.014 -1.903 -13.696 1.00 67.06 99 ARG A C 1
ATOM 757 O O . ARG A 1 99 ? -17.575 -2.533 -14.590 1.00 67.06 99 ARG A O 1
ATOM 764 N N . TYR A 1 100 ? -17.329 -0.641 -13.403 1.00 71.88 100 TYR A N 1
ATOM 765 C CA . TYR A 1 100 ? -18.278 0.159 -14.184 1.00 71.88 100 TYR A CA 1
ATOM 766 C C . TYR A 1 100 ? -17.747 0.487 -15.583 1.00 71.88 100 TYR A C 1
ATOM 768 O O . TYR A 1 100 ? -18.465 0.292 -16.561 1.00 71.88 100 TYR A O 1
ATOM 776 N N . PHE A 1 101 ? -16.488 0.908 -15.693 1.00 73.38 101 PHE A N 1
ATOM 777 C CA . PHE A 1 101 ? -15.839 1.227 -16.963 1.00 73.38 101 PHE A CA 1
ATOM 778 C C . PHE A 1 101 ? -15.769 0.012 -17.899 1.00 73.38 101 PHE A C 1
ATOM 780 O O . PHE A 1 101 ? -16.186 0.086 -19.053 1.00 73.38 101 PHE A O 1
ATOM 787 N N . PHE A 1 102 ? -15.350 -1.149 -17.385 1.00 77.88 102 PHE A N 1
ATOM 788 C CA . PHE A 1 102 ? -15.297 -2.388 -18.167 1.00 77.88 102 PHE A CA 1
ATOM 789 C C . PHE A 1 102 ? -16.691 -2.845 -18.615 1.00 77.88 102 PHE A C 1
ATOM 791 O O . PHE A 1 102 ? -16.868 -3.339 -19.728 1.00 77.88 102 PHE A O 1
ATOM 798 N N . LYS A 1 103 ? -17.706 -2.639 -17.766 1.00 76.19 103 LYS A N 1
ATOM 799 C CA . LYS A 1 103 ? -19.107 -2.898 -18.113 1.00 76.19 103 LYS A CA 1
ATOM 800 C C . LYS A 1 103 ? -19.623 -1.929 -19.180 1.00 76.19 103 LYS A C 1
ATOM 802 O O . LYS A 1 103 ? -20.476 -2.322 -19.957 1.00 76.19 103 LYS A O 1
ATOM 807 N N . MET A 1 104 ? -19.103 -0.705 -19.247 1.00 74.31 104 MET A N 1
ATOM 808 C CA . MET A 1 104 ? -19.441 0.284 -20.276 1.00 74.31 104 MET A CA 1
ATOM 809 C C . MET A 1 104 ? -18.791 -0.048 -21.627 1.00 74.31 104 MET A C 1
ATOM 811 O O . MET A 1 104 ? -19.436 0.086 -22.661 1.00 74.31 104 MET A O 1
ATOM 815 N N . ILE A 1 105 ? -17.548 -0.542 -21.615 1.00 81.62 105 ILE A N 1
ATOM 816 C CA . ILE A 1 105 ? -16.828 -0.983 -22.823 1.00 81.62 105 ILE A CA 1
ATOM 817 C C . ILE A 1 105 ? -17.427 -2.267 -23.399 1.00 81.62 105 ILE A C 1
ATOM 819 O O . ILE A 1 105 ? -17.570 -2.381 -24.608 1.00 81.62 105 ILE A O 1
ATOM 823 N N . LYS A 1 106 ? -17.799 -3.228 -22.546 1.00 71.81 106 LYS A N 1
ATOM 824 C CA . LYS A 1 106 ? -18.350 -4.525 -22.975 1.00 71.81 106 LYS A CA 1
ATOM 825 C C . LYS A 1 106 ? -19.821 -4.455 -23.422 1.00 71.81 106 LYS A C 1
ATOM 827 O O . LYS A 1 106 ? -20.375 -5.468 -23.829 1.00 71.81 106 LYS A O 1
ATOM 832 N N . ASN A 1 107 ? -20.461 -3.292 -23.283 1.00 61.88 107 ASN A N 1
ATOM 833 C CA . ASN A 1 107 ? -21.864 -3.055 -23.639 1.00 61.88 107 ASN A CA 1
ATOM 834 C C . ASN A 1 107 ? -22.003 -2.109 -24.852 1.00 61.88 107 ASN A C 1
ATOM 836 O O . ASN A 1 107 ? -23.031 -1.450 -25.015 1.00 61.88 107 ASN A O 1
ATOM 840 N N . LYS A 1 108 ? -20.945 -2.038 -25.667 1.00 55.22 108 LYS A N 1
ATOM 841 C CA . LYS A 1 108 ? -20.951 -1.652 -27.080 1.00 55.22 108 LYS A CA 1
ATOM 842 C C . LYS A 1 108 ? -20.608 -2.886 -27.905 1.00 55.22 108 LYS A C 1
ATOM 844 O O . LYS A 1 108 ? -21.133 -2.964 -29.033 1.00 55.22 108 LYS A O 1
#

Organism: NCBI:txid412755

Mean predicted aligned error: 10.58 Å